Protein AF-A0A7S2I6T4-F1 (afdb_monomer)

Radius of gyration: 19.07 Å; Cα contacts (8 Å, |Δi|>4): 151; chains: 1; bounding box: 45×34×47 Å

Foldseek 3Di:
DAPLVVVLVVDLDDDDDCPDPDPNNVVQQVVCVVVVNPSDDDDPPCVVVPDPDPPDDDPDDDDDDDDDDDDPPDDDDQAADFDPPDPDTDGDPPVDDDGDHDDPPDDDFQDKDKDKDADSDDFDFDDPDPPTDPTDPGMYMDMDDGDD

InterPro domains:
  IPR001192 Phosphoinositide phospholipase C family [PTHR10336] (2-76)
  IPR001711 Phospholipase C, phosphatidylinositol-specific, Y domain [PF00387] (2-45)
  IPR001711 Phospholipase C, phosphatidylinositol-specific, Y domain [PS50008] (1-47)
  IPR017946 PLC-like phosphodiesterase, TIM beta/alpha-barrel domain superfamily [G3DSA:3.20.20.190] (1-57)
  IPR017946 PLC-like phosphodiesterase, TIM beta/alpha-barrel domain superfamily [SSF51695] (2-54)

Nearest PDB structures (foldseek):
  8tep-assembly1_H  TM=1.377E-01  e=4.891E+00  Human herpesvirus 5 strain AD169

pLDDT: mean 75.05, std 12.37, range [45.16, 94.19]

Organism: NCBI:txid156173

Mean predicted aligned error: 10.58 Å

Structure (mmCIF, N/CA/C/O backbone):
data_AF-A0A7S2I6T4-F1
#
_entry.id   AF-A0A7S2I6T4-F1
#
loop_
_atom_site.group_PDB
_atom_site.id
_atom_site.type_symbol
_atom_site.label_atom_id
_atom_site.label_alt_id
_atom_site.label_comp_id
_atom_site.label_asym_id
_atom_site.label_entity_id
_atom_site.label_seq_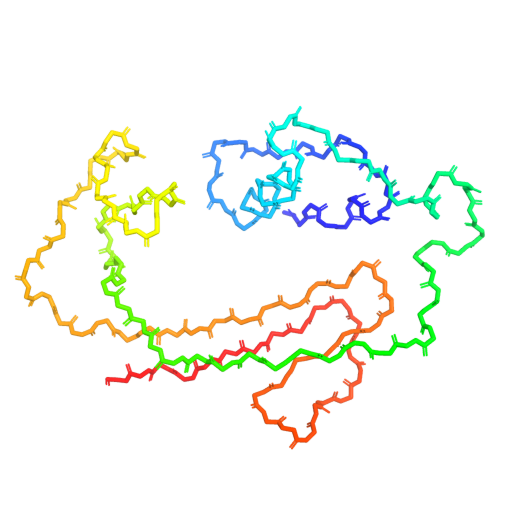id
_atom_site.pdbx_PDB_ins_code
_atom_site.Cartn_x
_atom_site.Cartn_y
_atom_site.Cartn_z
_atom_site.occupancy
_atom_site.B_iso_or_equiv
_atom_site.auth_seq_id
_atom_site.auth_comp_id
_atom_site.auth_asym_id
_atom_site.auth_atom_id
_atom_site.pdbx_PDB_model_num
ATOM 1 N N . MET A 1 1 ? 6.237 12.877 -2.026 1.00 72.88 1 MET A N 1
ATOM 2 C CA . MET A 1 1 ? 5.416 12.805 -0.791 1.00 72.88 1 MET A CA 1
ATOM 3 C C . MET A 1 1 ? 4.626 11.497 -0.795 1.00 72.88 1 MET A C 1
ATOM 5 O O . MET A 1 1 ? 4.191 11.100 -1.865 1.00 72.88 1 MET A O 1
ATOM 9 N N . SER A 1 2 ? 4.474 10.799 0.341 1.00 84.62 2 SER A N 1
ATOM 10 C CA . SER A 1 2 ? 3.702 9.537 0.407 1.00 84.62 2 SER A CA 1
ATOM 11 C C . SER A 1 2 ? 2.187 9.807 0.418 1.00 84.62 2 SER A C 1
ATOM 13 O O . SER A 1 2 ? 1.751 10.643 1.215 1.00 84.62 2 SER A O 1
ATOM 15 N N . PRO A 1 3 ? 1.368 9.101 -0.389 1.00 90.25 3 PRO A N 1
ATOM 16 C CA . PRO A 1 3 ? -0.082 9.312 -0.432 1.00 90.25 3 PRO A CA 1
ATOM 17 C C . PRO A 1 3 ? -0.808 8.718 0.783 1.00 90.25 3 PRO A C 1
ATOM 19 O O . PRO A 1 3 ? -1.960 9.049 1.050 1.00 90.25 3 PRO A O 1
ATOM 22 N N . LEU A 1 4 ? -0.139 7.869 1.568 1.00 88.00 4 LEU A N 1
ATOM 23 C CA . LEU A 1 4 ? -0.748 7.202 2.720 1.00 88.00 4 LEU A CA 1
ATOM 24 C C . LEU A 1 4 ? -1.104 8.178 3.849 1.00 88.00 4 LEU A C 1
ATOM 26 O O . LEU A 1 4 ? -2.103 7.978 4.536 1.00 88.00 4 LEU A O 1
ATOM 30 N N . LEU A 1 5 ? -0.319 9.245 4.029 1.00 85.56 5 LEU A N 1
ATOM 31 C CA . LEU A 1 5 ? -0.580 10.281 5.034 1.00 85.56 5 LEU A CA 1
ATOM 32 C C . LEU A 1 5 ? -1.897 11.036 4.775 1.00 85.56 5 LEU A C 1
ATOM 34 O O . LEU A 1 5 ? -2.743 11.049 5.672 1.00 85.56 5 LEU A O 1
ATOM 38 N N . PRO A 1 6 ? -2.125 11.628 3.587 1.00 90.00 6 PRO A N 1
ATOM 39 C CA . PRO A 1 6 ? -3.394 12.288 3.302 1.00 90.00 6 PRO A CA 1
ATOM 40 C C . PRO A 1 6 ? -4.571 11.300 3.255 1.00 90.00 6 PRO A C 1
ATOM 42 O O . PRO A 1 6 ? -5.639 11.627 3.771 1.00 90.00 6 PRO A O 1
ATOM 45 N N . PHE A 1 7 ? -4.384 10.062 2.771 1.00 88.88 7 PHE A N 1
ATOM 46 C CA . PHE A 1 7 ? -5.428 9.030 2.870 1.00 88.88 7 PHE A CA 1
ATOM 47 C C . PHE A 1 7 ? -5.808 8.720 4.321 1.00 88.88 7 PHE A C 1
ATOM 49 O O . PHE A 1 7 ? -6.993 8.631 4.641 1.00 88.88 7 PHE A O 1
ATOM 56 N N . ARG A 1 8 ? -4.827 8.623 5.229 1.00 85.44 8 ARG A N 1
ATOM 57 C CA . ARG A 1 8 ? -5.074 8.456 6.669 1.00 85.44 8 ARG A CA 1
ATOM 58 C C . ARG A 1 8 ? -5.868 9.625 7.248 1.00 85.44 8 ARG A C 1
ATOM 60 O O . ARG A 1 8 ? -6.712 9.392 8.106 1.00 85.44 8 ARG A O 1
ATOM 67 N N . ALA A 1 9 ? -5.613 10.848 6.791 1.00 85.88 9 ALA A N 1
ATOM 68 C CA . ALA A 1 9 ? -6.343 12.043 7.213 1.00 85.88 9 ALA A CA 1
ATOM 69 C C . ALA A 1 9 ? -7.751 12.156 6.592 1.00 85.88 9 ALA A C 1
ATOM 71 O O . ALA A 1 9 ? -8.508 13.053 6.945 1.00 85.88 9 ALA A O 1
ATOM 72 N N . GLY A 1 10 ? -8.121 11.261 5.673 1.00 87.50 10 GLY A N 1
ATOM 73 C CA . GLY A 1 10 ? -9.416 11.298 4.999 1.00 87.50 10 GLY A CA 1
ATOM 74 C C . GLY A 1 10 ? -9.489 12.205 3.784 1.00 87.50 10 GLY A C 1
ATOM 75 O O . GLY A 1 10 ? -10.593 12.406 3.270 1.00 87.50 10 GLY A O 1
ATOM 76 N N . ALA A 1 11 ? -8.352 12.673 3.270 1.00 91.12 11 ALA A N 1
ATOM 77 C CA . ALA A 1 11 ? -8.308 13.305 1.961 1.00 91.12 11 ALA A CA 1
ATOM 78 C C . ALA A 1 11 ? -8.777 12.309 0.889 1.00 91.12 11 ALA A C 1
ATOM 80 O O . ALA A 1 11 ? -8.328 11.163 0.843 1.00 91.12 11 ALA A O 1
ATOM 81 N N . GLN A 1 12 ? -9.708 12.750 0.046 1.00 92.19 12 GLN A N 1
ATOM 82 C CA . GLN A 1 12 ? -10.264 11.945 -1.048 1.00 92.19 12 GLN A CA 1
ATOM 83 C C . GLN A 1 12 ? -9.508 12.168 -2.355 1.00 92.19 12 GLN A C 1
ATOM 85 O O . GLN A 1 12 ? -9.329 11.235 -3.128 1.00 92.19 12 GLN A O 1
ATOM 90 N N . MET A 1 13 ? -9.038 13.395 -2.574 1.00 93.69 13 MET A N 1
ATOM 91 C CA . MET A 1 13 ? -8.317 13.795 -3.776 1.00 93.69 13 MET A CA 1
ATOM 92 C C . MET A 1 13 ? -6.850 14.019 -3.425 1.00 93.69 13 MET A C 1
ATOM 94 O O . MET A 1 13 ? -6.461 15.093 -2.974 1.00 93.69 13 MET A O 1
ATOM 98 N N . VAL A 1 14 ? -6.041 12.975 -3.590 1.00 93.94 14 VAL A N 1
ATOM 99 C CA . VAL A 1 14 ? -4.584 13.049 -3.428 1.00 93.94 14 VAL A CA 1
ATOM 100 C C . VAL A 1 14 ? -3.973 13.036 -4.817 1.00 93.94 14 VAL A C 1
ATOM 102 O O . VAL A 1 14 ? -3.777 11.976 -5.408 1.00 93.94 14 VAL A O 1
ATOM 105 N N . ALA A 1 15 ? -3.731 14.229 -5.355 1.00 94.19 15 ALA A N 1
ATOM 106 C CA . ALA A 1 15 ? -3.134 14.381 -6.672 1.00 94.19 15 ALA A CA 1
ATOM 107 C C . ALA A 1 15 ? -1.664 13.941 -6.640 1.00 94.19 15 ALA A C 1
ATOM 109 O O . ALA A 1 15 ? -0.879 14.394 -5.806 1.00 94.19 15 ALA A O 1
ATOM 110 N N . LEU A 1 16 ? -1.307 13.050 -7.560 1.00 92.75 16 LEU A N 1
ATOM 111 C CA . LEU A 1 16 ? 0.057 12.601 -7.809 1.00 92.75 16 LEU A CA 1
ATOM 112 C C . LEU A 1 16 ? 0.356 12.764 -9.300 1.00 92.75 16 LEU A C 1
ATOM 114 O O . LEU A 1 16 ? -0.553 12.687 -10.127 1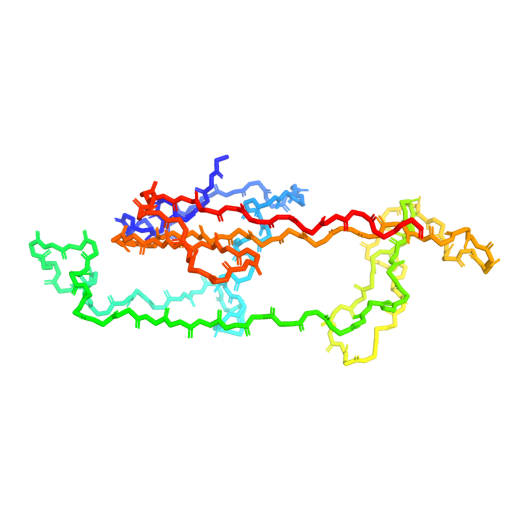.00 92.75 16 LEU A O 1
ATOM 118 N N . ASN A 1 17 ? 1.629 12.926 -9.643 1.00 91.38 17 ASN A N 1
ATOM 119 C CA . ASN A 1 17 ? 2.065 13.006 -11.033 1.00 91.38 17 ASN A CA 1
ATOM 120 C C . ASN A 1 17 ? 1.987 11.618 -11.674 1.00 91.38 17 ASN A C 1
ATOM 122 O O . ASN A 1 17 ? 2.868 10.791 -11.474 1.00 91.38 17 ASN A O 1
ATOM 126 N N . SER A 1 18 ? 0.931 11.344 -12.438 1.00 87.12 18 SER A N 1
ATOM 127 C CA . SER A 1 18 ? 0.697 10.046 -13.093 1.00 87.12 18 SER A CA 1
ATOM 128 C C . SER A 1 18 ? 1.789 9.642 -14.087 1.00 87.12 18 SER A C 1
ATOM 130 O O . SER A 1 18 ? 1.922 8.454 -14.388 1.00 87.12 18 SER A O 1
ATOM 132 N N . GLN A 1 19 ? 2.578 10.612 -14.556 1.00 87.44 19 GLN A N 1
ATOM 133 C CA . GLN A 1 19 ? 3.710 10.418 -15.456 1.00 87.44 19 GLN A CA 1
ATOM 134 C C . GLN A 1 19 ? 4.912 9.756 -14.764 1.00 87.44 19 GLN A C 1
ATOM 136 O O . GLN A 1 19 ? 5.736 9.145 -15.440 1.00 87.44 19 GLN A O 1
ATOM 141 N N . THR A 1 20 ? 5.036 9.855 -13.433 1.00 82.81 20 THR A N 1
ATOM 142 C CA . THR A 1 20 ? 6.146 9.233 -12.698 1.00 82.81 20 THR A CA 1
ATOM 143 C C . THR A 1 20 ? 5.782 7.819 -12.248 1.00 82.81 20 THR A C 1
ATOM 145 O O . THR A 1 20 ? 4.646 7.513 -11.894 1.00 82.81 20 THR A O 1
ATOM 148 N N . ASN A 1 21 ? 6.762 6.913 -12.258 1.00 80.25 21 ASN A N 1
ATOM 149 C CA . ASN A 1 21 ? 6.598 5.532 -11.787 1.00 80.25 21 ASN A CA 1
ATOM 150 C C . ASN A 1 21 ? 7.295 5.299 -10.438 1.00 80.25 21 ASN A C 1
ATOM 152 O O . ASN A 1 21 ? 7.966 4.287 -10.221 1.00 80.25 21 ASN A O 1
ATOM 156 N N . ASP A 1 22 ? 7.167 6.276 -9.550 1.00 85.06 22 ASP A N 1
ATOM 157 C CA . ASP A 1 22 ? 7.776 6.290 -8.225 1.00 85.06 22 ASP A CA 1
ATOM 158 C C . ASP A 1 22 ? 6.942 5.519 -7.182 1.00 85.06 22 ASP A C 1
ATOM 160 O O . ASP A 1 22 ? 5.838 5.037 -7.449 1.00 85.06 22 ASP A O 1
ATOM 164 N N . LEU A 1 23 ? 7.488 5.371 -5.970 1.00 86.19 23 LEU A N 1
ATOM 165 C CA . LEU A 1 23 ? 6.818 4.677 -4.865 1.00 86.19 23 LEU A CA 1
ATOM 166 C C . LEU A 1 23 ? 5.424 5.265 -4.537 1.00 86.19 23 LEU A C 1
ATOM 168 O O . LEU A 1 23 ? 4.485 4.482 -4.391 1.00 86.19 23 LEU A O 1
ATOM 172 N N . PRO A 1 24 ? 5.228 6.599 -4.446 1.00 89.75 24 PRO A N 1
ATOM 173 C CA . PRO A 1 24 ? 3.899 7.192 -4.295 1.00 89.75 24 PRO A CA 1
ATOM 174 C C . PRO A 1 24 ? 2.886 6.723 -5.341 1.00 89.75 24 PRO A C 1
ATOM 176 O O . PRO A 1 24 ? 1.783 6.313 -4.974 1.00 89.75 24 PRO A O 1
ATOM 179 N N . MET A 1 25 ? 3.255 6.735 -6.625 1.00 88.62 25 MET A N 1
ATOM 180 C CA . MET A 1 25 ? 2.369 6.288 -7.697 1.00 88.62 25 MET A CA 1
ATOM 181 C C . MET A 1 25 ? 2.063 4.790 -7.604 1.00 88.62 25 MET A C 1
ATOM 183 O O . MET A 1 25 ? 0.918 4.376 -7.786 1.00 88.62 25 MET A O 1
ATOM 187 N N . GLN A 1 26 ? 3.061 3.966 -7.276 1.00 88.31 26 GLN A N 1
ATOM 188 C CA . GLN A 1 26 ? 2.880 2.523 -7.084 1.00 88.31 26 GLN A CA 1
ATOM 189 C C . GLN A 1 26 ? 1.915 2.221 -5.928 1.00 88.31 26 GLN A C 1
ATOM 191 O O . GLN A 1 26 ? 1.002 1.411 -6.088 1.00 88.31 26 GLN A O 1
ATOM 196 N N . LEU A 1 27 ? 2.052 2.922 -4.796 1.00 88.81 27 LEU A N 1
ATOM 197 C CA . LEU A 1 27 ? 1.137 2.804 -3.657 1.00 88.81 27 LEU A CA 1
ATOM 198 C C . LEU A 1 27 ? -0.288 3.234 -4.019 1.00 88.81 27 LEU A C 1
ATOM 200 O O . LEU A 1 27 ? -1.241 2.569 -3.618 1.00 88.81 27 LEU A O 1
ATOM 204 N N . ALA A 1 28 ? -0.449 4.320 -4.779 1.00 89.44 28 ALA A N 1
ATOM 205 C CA . ALA A 1 28 ? -1.762 4.774 -5.226 1.00 89.44 28 ALA A CA 1
ATOM 206 C C . ALA A 1 28 ? -2.429 3.753 -6.161 1.00 89.44 28 ALA A C 1
ATOM 208 O O . ALA A 1 28 ? -3.582 3.387 -5.937 1.00 89.44 28 ALA A O 1
ATOM 209 N N . ARG A 1 29 ? -1.700 3.222 -7.151 1.00 88.12 29 ARG A N 1
ATOM 210 C CA . ARG A 1 29 ? -2.211 2.172 -8.052 1.00 88.12 29 ARG A CA 1
ATOM 211 C C . ARG A 1 29 ? -2.646 0.927 -7.275 1.00 88.12 29 ARG A C 1
ATOM 213 O O . ARG A 1 29 ? -3.792 0.508 -7.412 1.00 88.12 29 ARG A O 1
ATOM 220 N N . ALA A 1 30 ? -1.790 0.412 -6.389 1.00 87.81 30 ALA A N 1
ATOM 221 C CA . ALA A 1 30 ? -2.109 -0.741 -5.544 1.00 87.81 30 ALA A CA 1
ATOM 222 C C . ALA A 1 30 ? -3.309 -0.478 -4.612 1.00 87.81 30 ALA A C 1
ATOM 224 O O . ALA A 1 30 ? -4.119 -1.365 -4.344 1.00 87.81 30 ALA A O 1
ATOM 225 N N . PHE A 1 31 ? -3.459 0.756 -4.116 1.00 88.19 31 PHE A N 1
ATOM 226 C CA . PHE A 1 31 ? -4.587 1.134 -3.270 1.00 88.19 31 PHE A CA 1
ATOM 227 C C . PHE A 1 31 ? -5.925 1.018 -4.014 1.00 88.19 31 PHE A C 1
ATOM 229 O O . PHE A 1 31 ? -6.852 0.414 -3.469 1.00 88.19 31 PHE A O 1
ATOM 236 N N . PHE A 1 32 ? -6.005 1.548 -5.241 1.00 89.62 32 PHE A N 1
ATOM 237 C CA . PHE A 1 32 ? -7.216 1.553 -6.073 1.00 89.62 32 PHE A CA 1
ATOM 238 C C . PHE A 1 32 ? -7.473 0.235 -6.825 1.00 89.62 32 PHE A C 1
ATOM 240 O O . PHE A 1 32 ? -8.600 -0.011 -7.256 1.00 89.62 32 PHE A O 1
ATOM 247 N N . GLU A 1 33 ? -6.484 -0.657 -6.936 1.00 87.38 33 GLU A N 1
ATOM 248 C CA . GLU A 1 33 ? -6.684 -2.011 -7.479 1.00 87.38 33 GLU A CA 1
ATOM 249 C C . GLU A 1 33 ? -7.679 -2.843 -6.660 1.00 87.38 33 GLU A C 1
ATOM 251 O O . GLU A 1 33 ? -8.416 -3.648 -7.226 1.00 87.38 33 GLU A O 1
ATOM 256 N N . ARG A 1 34 ? -7.799 -2.583 -5.351 1.00 78.44 34 ARG A N 1
ATOM 257 C CA . ARG A 1 34 ? -8.714 -3.306 -4.447 1.00 78.44 34 ARG A CA 1
ATOM 258 C C . ARG A 1 34 ? -10.198 -3.207 -4.805 1.00 78.44 34 ARG A C 1
ATOM 260 O O . ARG A 1 34 ? -10.970 -4.055 -4.372 1.00 78.44 34 ARG A O 1
ATOM 267 N N . CYS A 1 35 ? -10.595 -2.199 -5.575 1.00 82.50 35 CYS A N 1
ATOM 268 C CA . CYS A 1 35 ? -11.975 -2.014 -6.028 1.00 82.50 35 CYS A CA 1
ATOM 269 C C . CYS A 1 35 ? -12.084 -2.145 -7.554 1.00 82.50 35 CYS A C 1
ATOM 271 O O . CYS A 1 35 ? -12.824 -1.406 -8.196 1.00 82.50 35 CYS A O 1
ATOM 273 N N . GLY A 1 36 ? -11.302 -3.048 -8.157 1.00 80.12 36 GLY A N 1
ATOM 274 C CA . GLY A 1 36 ? -11.365 -3.307 -9.598 1.00 80.12 36 GLY A CA 1
ATOM 275 C C . GLY A 1 36 ? -10.914 -2.117 -10.444 1.00 80.12 36 GLY A C 1
ATOM 276 O O . GLY A 1 36 ? -11.374 -1.958 -11.569 1.00 80.12 36 GLY A O 1
ATOM 277 N N . ARG A 1 37 ? -10.035 -1.261 -9.900 1.00 83.12 37 ARG A N 1
ATOM 278 C CA . ARG A 1 37 ? -9.516 -0.056 -10.571 1.00 83.12 37 ARG A CA 1
ATOM 279 C C . ARG A 1 37 ? -10.587 0.982 -10.929 1.00 83.12 37 ARG A C 1
ATOM 281 O O . ARG A 1 37 ? -10.346 1.827 -11.783 1.00 83.12 37 ARG A O 1
ATOM 288 N N . CYS A 1 38 ? -11.734 0.985 -10.247 1.00 86.50 38 CYS A N 1
ATOM 289 C CA . CYS A 1 38 ? -12.824 1.926 -10.528 1.00 86.50 38 CYS A CA 1
ATOM 290 C C . CYS A 1 38 ? -12.531 3.388 -10.131 1.00 86.50 38 CYS A C 1
ATOM 292 O O . CYS A 1 38 ? -13.359 4.262 -10.362 1.00 86.50 38 CYS A O 1
ATOM 294 N N . GLY A 1 39 ? -11.381 3.663 -9.504 1.00 87.56 39 GLY A N 1
ATOM 295 C CA . GLY A 1 39 ? -10.989 5.004 -9.051 1.00 87.56 39 GLY A CA 1
ATOM 296 C C . GLY A 1 39 ? -11.551 5.410 -7.685 1.00 87.56 39 GLY A C 1
ATOM 297 O O . GLY A 1 39 ? -11.174 6.455 -7.162 1.00 87.56 39 GLY A O 1
ATOM 298 N N . TYR A 1 40 ? -12.384 4.572 -7.060 1.00 91.31 40 TYR A N 1
ATOM 299 C CA . TYR A 1 40 ? -12.985 4.845 -5.756 1.00 91.31 40 TYR A CA 1
ATOM 300 C C . TYR A 1 40 ? -12.766 3.679 -4.795 1.00 91.31 40 TYR A C 1
ATOM 302 O O . TYR A 1 40 ? -13.001 2.522 -5.127 1.00 91.31 40 TYR A O 1
ATOM 310 N N . VAL A 1 41 ? -12.337 3.990 -3.572 1.00 91.31 41 VAL A N 1
ATOM 311 C CA . VAL A 1 41 ? -12.258 3.027 -2.467 1.00 91.31 41 VAL A CA 1
ATOM 312 C C . VAL A 1 41 ? -13.083 3.591 -1.314 1.00 91.31 41 VAL A C 1
ATOM 314 O O . VAL A 1 41 ? -12.836 4.732 -0.905 1.00 91.31 41 VAL A O 1
ATOM 317 N N . PRO A 1 42 ? -14.064 2.842 -0.779 1.00 90.50 42 PRO A N 1
ATOM 318 C CA . PRO A 1 42 ? -14.865 3.318 0.337 1.00 90.50 42 PRO A CA 1
ATOM 319 C C . PRO A 1 42 ? -13.969 3.570 1.550 1.00 90.50 42 PRO A C 1
ATOM 321 O O . PRO A 1 42 ? -13.127 2.745 1.920 1.00 90.50 42 PRO A O 1
ATOM 324 N N . LYS A 1 43 ? -14.161 4.724 2.192 1.00 89.38 43 LYS A N 1
ATOM 325 C CA . LYS A 1 43 ? -13.498 5.009 3.464 1.00 89.38 43 LYS A CA 1
ATOM 326 C C . LYS A 1 43 ? -13.981 4.001 4.519 1.00 89.38 43 LYS A C 1
ATOM 328 O O . LYS A 1 43 ? -15.166 3.667 4.541 1.00 89.38 43 LYS A O 1
ATOM 333 N N . PRO A 1 44 ? -13.102 3.546 5.426 1.00 86.38 44 PRO A N 1
ATOM 334 C CA . PRO A 1 44 ? -13.507 2.785 6.602 1.00 86.38 44 PRO A CA 1
ATOM 335 C C . PRO A 1 44 ? -14.646 3.473 7.365 1.00 86.38 44 PRO A C 1
ATOM 337 O O . PRO A 1 44 ? -14.637 4.695 7.502 1.00 86.38 44 PRO A O 1
ATOM 340 N N . ALA A 1 45 ? -15.577 2.697 7.929 1.00 83.81 45 ALA A N 1
ATOM 341 C CA . ALA A 1 45 ? -16.733 3.230 8.662 1.00 83.81 45 ALA A CA 1
ATOM 342 C C . ALA A 1 45 ? -16.333 4.234 9.760 1.00 83.81 45 ALA A C 1
ATOM 344 O O . ALA A 1 45 ? -16.940 5.292 9.890 1.00 83.81 45 ALA A O 1
ATOM 345 N N . GLY A 1 46 ? -15.229 3.965 10.467 1.00 80.75 46 GLY A N 1
ATOM 346 C CA . GLY A 1 46 ? -14.678 4.870 11.479 1.00 80.75 46 GLY A CA 1
ATOM 347 C C . GLY A 1 46 ? -14.134 6.203 10.945 1.00 80.75 46 GLY A C 1
ATOM 348 O O . GLY A 1 46 ? -13.759 7.044 11.739 1.00 80.75 46 GLY A O 1
ATOM 349 N N . MET A 1 47 ? -14.056 6.430 9.636 1.00 84.50 47 MET A N 1
ATOM 350 C CA . MET A 1 47 ? -13.788 7.762 9.069 1.00 84.50 47 MET A CA 1
ATOM 351 C C . MET A 1 47 ? -15.073 8.488 8.674 1.00 84.50 47 MET A C 1
ATOM 353 O O . MET A 1 47 ? -15.060 9.704 8.526 1.00 84.50 47 MET A O 1
ATOM 357 N N . LEU A 1 48 ? -16.164 7.747 8.465 1.00 85.12 48 LEU A N 1
ATOM 358 C CA . LEU A 1 48 ? -17.452 8.285 8.031 1.00 85.12 48 LEU A CA 1
ATOM 359 C C . LEU A 1 48 ? -18.272 8.805 9.215 1.00 85.12 48 LEU A C 1
ATOM 361 O O . LEU A 1 48 ? -18.975 9.798 9.085 1.00 85.12 48 LEU A O 1
ATOM 365 N N . T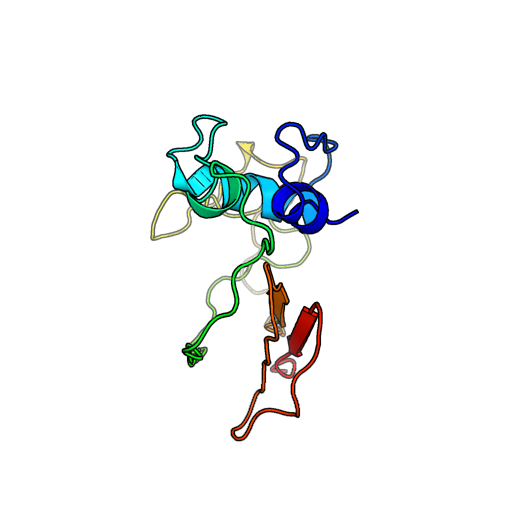HR A 1 49 ? -18.153 8.169 10.382 1.00 80.31 49 THR A N 1
ATOM 366 C CA . THR A 1 49 ? -18.957 8.487 11.575 1.00 80.31 49 THR A CA 1
ATOM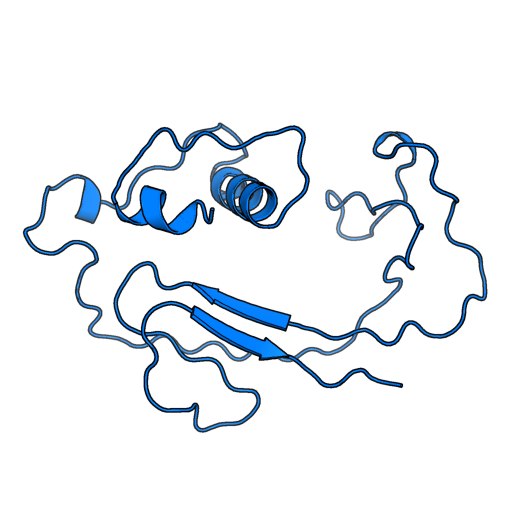 367 C C . THR A 1 49 ? -18.364 9.598 12.455 1.00 80.31 49 THR A C 1
ATOM 369 O O . THR A 1 49 ? -18.780 9.734 13.601 1.00 80.31 49 THR A O 1
ATOM 372 N N . ASN A 1 50 ? -17.359 10.339 11.963 1.00 66.81 50 ASN A N 1
ATOM 373 C CA . ASN A 1 50 ? -16.611 11.382 12.687 1.00 66.81 50 ASN A CA 1
ATOM 374 C C . ASN A 1 50 ? -16.265 11.029 14.158 1.00 66.81 50 ASN A C 1
ATOM 376 O O . ASN A 1 50 ? -16.582 11.793 15.072 1.00 66.81 50 ASN A O 1
ATOM 380 N N . PRO A 1 51 ? -15.674 9.851 14.443 1.00 65.56 51 PRO A N 1
ATOM 381 C CA . PRO A 1 51 ? -15.377 9.480 15.815 1.00 65.56 51 PRO A CA 1
ATOM 382 C C . PRO A 1 51 ? -14.243 10.355 16.369 1.00 65.56 51 PRO A C 1
ATOM 384 O O . PRO A 1 51 ? -13.313 10.695 15.637 1.00 65.56 51 PRO A O 1
ATOM 387 N N . PRO A 1 52 ? -14.227 10.624 17.686 1.00 66.56 52 PRO A N 1
ATOM 388 C CA . PRO A 1 52 ? -13.248 11.513 18.323 1.00 66.56 52 PRO A CA 1
ATOM 389 C C . PRO A 1 52 ? -11.788 11.032 18.214 1.00 66.56 52 PRO A C 1
ATOM 391 O O . PRO A 1 52 ? -10.867 11.756 18.574 1.00 66.56 52 PRO A O 1
ATOM 394 N N . ARG A 1 53 ? -11.557 9.798 17.740 1.00 74.38 53 ARG A N 1
ATOM 395 C CA . ARG A 1 53 ? -10.233 9.177 17.610 1.00 74.38 53 ARG A CA 1
ATOM 396 C C . ARG A 1 53 ? -10.131 8.306 16.355 1.00 74.38 53 ARG A C 1
ATOM 398 O O . ARG A 1 53 ? -10.263 7.083 16.409 1.00 74.38 53 ARG A O 1
ATOM 405 N N . TRP A 1 54 ? -9.891 8.935 15.211 1.00 76.31 54 TRP A N 1
ATOM 406 C CA . TRP A 1 54 ? -9.376 8.240 14.034 1.00 76.31 54 TRP A CA 1
ATOM 407 C C . TRP A 1 54 ? -7.854 8.415 13.965 1.00 76.31 54 TRP A C 1
ATOM 409 O O . TRP A 1 54 ? -7.373 9.538 14.119 1.00 76.31 54 TRP A O 1
ATOM 419 N N . PRO A 1 55 ? -7.072 7.356 13.702 1.00 79.06 55 PRO A N 1
ATOM 420 C CA . PRO A 1 55 ? -7.436 5.939 13.576 1.00 79.06 55 PRO A CA 1
ATOM 421 C C . PRO A 1 55 ? -7.834 5.301 14.928 1.00 79.06 55 PRO A C 1
ATOM 423 O O . PRO A 1 55 ? -7.319 5.710 15.969 1.00 79.06 55 PRO A O 1
ATOM 426 N N . PRO A 1 56 ? -8.713 4.279 14.944 1.00 75.50 56 PRO A N 1
ATOM 427 C CA . PRO A 1 56 ? -9.170 3.654 16.183 1.00 75.50 56 PRO A CA 1
ATOM 428 C C . PRO A 1 56 ? -8.036 2.916 16.905 1.00 75.50 56 PRO A C 1
ATOM 430 O O . PRO A 1 56 ? -7.157 2.318 16.274 1.00 75.50 56 PRO A O 1
ATOM 433 N N . ALA A 1 57 ? -8.095 2.898 18.239 1.00 75.88 57 ALA A N 1
ATOM 434 C CA . ALA A 1 57 ? -7.222 2.055 19.049 1.00 75.88 57 ALA A CA 1
ATOM 435 C C . ALA A 1 57 ? -7.472 0.576 18.711 1.00 75.88 57 ALA A C 1
ATOM 437 O O . ALA A 1 57 ? -8.613 0.113 18.706 1.00 75.88 57 ALA A O 1
ATOM 438 N N . ARG A 1 58 ? -6.404 -0.170 18.418 1.00 74.62 58 ARG A N 1
ATOM 439 C CA . ARG A 1 58 ? -6.482 -1.608 18.142 1.00 74.62 58 ARG A CA 1
ATOM 440 C C . ARG A 1 58 ? -6.172 -2.377 19.421 1.00 74.62 58 ARG A C 1
ATOM 442 O O . ARG A 1 58 ? -5.079 -2.239 19.957 1.00 74.62 58 ARG A O 1
ATOM 449 N N . ALA A 1 59 ? -7.126 -3.186 19.879 1.00 76.88 59 ALA A N 1
ATOM 450 C CA . ALA A 1 59 ? -6.943 -4.070 21.033 1.00 76.88 59 ALA A CA 1
ATOM 451 C C . ALA A 1 59 ? -6.116 -5.323 20.693 1.00 76.88 59 ALA A C 1
ATOM 453 O O . ALA A 1 59 ? -5.521 -5.929 21.577 1.00 76.88 59 ALA A O 1
ATOM 454 N N . THR A 1 60 ? -6.060 -5.703 19.412 1.00 81.06 60 THR A N 1
ATOM 455 C CA . THR A 1 60 ? -5.352 -6.896 18.941 1.00 81.06 60 THR A CA 1
ATOM 456 C C . THR A 1 60 ? -4.191 -6.531 18.023 1.00 81.06 60 THR A C 1
ATOM 458 O O . THR A 1 60 ? -4.311 -5.692 17.123 1.00 81.06 60 THR A O 1
ATOM 461 N N . VAL A 1 61 ? -3.053 -7.189 18.243 1.00 79.38 61 VAL A N 1
ATOM 462 C CA . VAL A 1 61 ? -1.901 -7.152 17.338 1.00 79.38 61 VAL A CA 1
ATOM 463 C C . VAL A 1 61 ? -2.061 -8.290 16.338 1.00 79.38 61 VAL A C 1
ATOM 465 O O . VAL A 1 61 ? -2.288 -9.432 16.726 1.00 79.38 61 VAL A O 1
ATOM 468 N N . ARG A 1 62 ? -1.956 -7.982 15.043 1.00 82.56 62 ARG A N 1
ATOM 469 C CA . ARG A 1 62 ? -1.909 -9.001 13.988 1.00 82.56 62 ARG A CA 1
ATOM 470 C C . ARG A 1 62 ? -0.454 -9.276 13.639 1.00 82.56 62 ARG A C 1
ATOM 472 O O . ARG A 1 62 ? 0.287 -8.334 13.373 1.00 82.56 62 ARG A O 1
ATOM 479 N N . CYS A 1 63 ? -0.074 -10.548 13.636 1.00 82.56 63 CYS A N 1
ATOM 480 C CA . CYS A 1 63 ? 1.251 -11.002 13.232 1.00 82.56 63 CYS A CA 1
ATOM 481 C C . CYS A 1 63 ? 1.153 -11.698 11.872 1.00 82.56 63 CYS A C 1
ATOM 483 O O . CYS A 1 63 ? 0.243 -12.497 11.653 1.00 82.56 63 CYS A O 1
ATOM 485 N N . ALA A 1 64 ? 2.080 -11.388 10.971 1.00 84.88 64 ALA A N 1
ATOM 486 C CA . ALA A 1 64 ? 2.246 -12.082 9.704 1.00 84.88 64 ALA A CA 1
ATOM 487 C C . ALA A 1 64 ? 3.724 -12.449 9.549 1.00 84.88 64 ALA A C 1
ATOM 489 O O . ALA A 1 64 ? 4.591 -11.586 9.690 1.00 84.88 64 ALA A O 1
ATOM 490 N N . LYS A 1 65 ? 4.002 -13.724 9.265 1.00 85.56 65 LYS A N 1
ATOM 491 C CA . LYS A 1 65 ? 5.341 -14.216 8.936 1.00 85.56 65 LYS A CA 1
ATOM 492 C C . LYS A 1 65 ? 5.429 -14.373 7.424 1.00 85.56 65 LYS A C 1
ATOM 494 O O . LYS A 1 65 ? 4.614 -15.076 6.836 1.00 85.56 65 LYS A O 1
ATOM 499 N N . ILE A 1 66 ? 6.413 -13.724 6.814 1.00 84.56 66 ILE A N 1
ATOM 500 C CA . ILE A 1 66 ? 6.688 -13.840 5.382 1.00 84.56 66 ILE A CA 1
ATOM 501 C C . ILE A 1 66 ? 7.985 -14.627 5.240 1.00 84.56 66 ILE A C 1
ATOM 503 O O . ILE A 1 66 ? 9.011 -14.222 5.780 1.00 84.56 66 ILE A O 1
ATOM 507 N N . GLN A 1 67 ? 7.928 -15.753 4.533 1.00 85.38 67 GLN A N 1
ATOM 508 C CA . GLN A 1 67 ? 9.098 -16.557 4.198 1.00 85.38 67 GLN A CA 1
ATOM 509 C C . GLN A 1 67 ? 9.310 -16.496 2.689 1.00 85.38 67 GLN A C 1
ATOM 511 O O . GLN A 1 67 ? 8.458 -16.938 1.920 1.00 85.38 67 GLN A O 1
ATOM 516 N N . LEU A 1 68 ? 10.440 -15.927 2.271 1.00 82.88 68 LEU A N 1
ATOM 517 C CA . LEU A 1 68 ? 10.843 -15.930 0.873 1.00 82.88 68 LEU A CA 1
ATOM 518 C C . LEU A 1 68 ? 11.428 -17.303 0.533 1.00 82.88 68 LEU A C 1
ATOM 520 O O . LEU A 1 68 ? 12.404 -17.717 1.153 1.00 82.88 68 LEU A O 1
ATOM 524 N N . LEU A 1 69 ? 10.820 -18.003 -0.424 1.00 84.88 69 LEU A N 1
ATOM 525 C CA . LEU A 1 69 ? 11.273 -19.331 -0.846 1.00 84.88 69 LEU A CA 1
ATOM 526 C C . LEU A 1 69 ? 12.247 -19.240 -2.021 1.00 84.88 69 LEU A C 1
ATOM 528 O O . LEU A 1 69 ? 13.355 -19.759 -1.949 1.00 84.88 69 LEU A O 1
ATOM 532 N N . SER A 1 70 ? 11.849 -18.550 -3.087 1.00 82.06 70 SER A N 1
ATOM 533 C CA . SER A 1 70 ? 12.665 -18.375 -4.284 1.00 82.06 70 SER A CA 1
ATOM 534 C C . SER A 1 70 ? 12.220 -17.149 -5.080 1.00 82.06 70 SER A C 1
ATOM 536 O O . SER A 1 70 ? 11.101 -16.655 -4.930 1.00 82.06 70 SER A O 1
ATOM 538 N N . LEU A 1 71 ? 13.119 -16.645 -5.924 1.00 77.38 71 LEU A N 1
ATOM 539 C CA . LEU A 1 71 ? 12.856 -15.593 -6.902 1.00 77.38 71 LEU A CA 1
ATOM 540 C C . LEU A 1 71 ? 13.356 -16.100 -8.256 1.00 77.38 71 LEU A C 1
ATOM 542 O O . LEU A 1 71 ? 14.504 -16.527 -8.363 1.00 77.38 71 LEU A O 1
ATOM 546 N N . HIS A 1 72 ? 12.506 -16.071 -9.278 1.00 74.94 72 HIS A N 1
ATOM 547 C CA . HIS A 1 72 ? 12.826 -16.593 -10.606 1.00 74.94 72 HIS A CA 1
ATOM 548 C C . HIS A 1 72 ? 12.638 -15.507 -11.658 1.00 74.94 72 HIS A C 1
ATOM 550 O O . HIS A 1 72 ? 11.700 -14.720 -11.553 1.00 74.94 72 HIS A O 1
ATOM 556 N N . GLN A 1 73 ? 13.520 -15.495 -12.666 1.00 72.44 73 GLN A N 1
ATOM 557 C CA . GLN A 1 73 ? 13.402 -14.639 -13.856 1.00 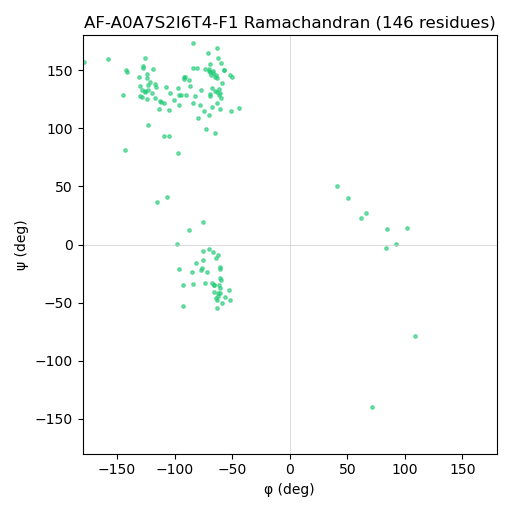72.44 73 GLN A CA 1
ATOM 558 C C . GLN A 1 73 ? 13.166 -13.158 -13.510 1.00 72.44 73 GLN A C 1
ATOM 560 O O . GLN A 1 73 ? 12.353 -12.476 -14.135 1.00 72.44 73 GLN A O 1
ATOM 565 N N . LEU A 1 74 ? 13.847 -12.668 -12.468 1.00 74.94 74 LEU A N 1
ATOM 566 C CA . LEU A 1 74 ? 13.777 -11.255 -12.123 1.00 74.94 74 LEU A CA 1
ATOM 567 C C . LEU A 1 74 ? 14.386 -10.436 -13.263 1.00 74.94 74 LEU A C 1
ATOM 569 O O . LEU A 1 74 ? 15.495 -10.762 -13.687 1.00 74.94 74 LEU A O 1
ATOM 573 N N . PRO A 1 75 ? 13.711 -9.371 -13.722 1.00 71.50 75 PRO A N 1
ATOM 574 C CA . PRO A 1 75 ? 14.242 -8.544 -14.790 1.00 71.50 75 PRO A CA 1
ATOM 575 C C . PRO A 1 75 ? 15.549 -7.879 -14.342 1.00 71.50 75 PRO A C 1
ATOM 577 O O . PRO A 1 75 ? 15.620 -7.276 -13.263 1.00 71.50 75 PRO A O 1
ATOM 580 N N . CYS A 1 76 ? 16.583 -7.963 -15.173 1.00 71.19 76 CYS A N 1
ATOM 581 C CA . CYS A 1 76 ? 17.834 -7.251 -14.958 1.00 71.19 76 CYS A CA 1
ATOM 582 C C . CYS A 1 76 ? 17.663 -5.741 -15.181 1.00 71.19 76 CYS A C 1
ATOM 584 O O . CYS A 1 76 ? 16.695 -5.241 -15.763 1.00 71.19 76 CYS A O 1
ATOM 586 N N . ARG A 1 77 ? 18.644 -4.970 -14.703 1.00 61.31 77 ARG A N 1
ATOM 587 C CA . ARG A 1 77 ? 18.683 -3.518 -14.904 1.00 61.31 77 ARG A CA 1
ATOM 588 C C . ARG A 1 77 ? 18.728 -3.255 -16.420 1.00 61.31 77 ARG A C 1
ATOM 590 O O . ARG A 1 77 ? 19.724 -3.611 -17.036 1.00 61.31 77 ARG A O 1
ATOM 597 N N . LYS A 1 78 ? 17.690 -2.598 -16.965 1.00 61.84 78 LYS A N 1
ATOM 598 C CA . LYS A 1 78 ? 17.436 -2.286 -18.397 1.00 61.84 78 LYS A CA 1
ATOM 599 C C . LYS A 1 78 ? 16.601 -3.303 -19.192 1.00 61.84 78 LYS A C 1
ATOM 601 O O . LYS A 1 78 ? 16.338 -3.029 -20.359 1.00 61.84 78 LYS A O 1
ATOM 606 N N . GLU A 1 79 ? 16.143 -4.395 -18.590 1.00 66.81 79 GLU A N 1
ATOM 607 C CA . GLU A 1 79 ? 15.181 -5.295 -19.241 1.00 66.81 79 GLU A CA 1
ATOM 608 C C . GLU A 1 79 ? 13.749 -4.754 -19.124 1.00 66.81 79 GLU A C 1
ATOM 610 O O . GLU A 1 79 ? 13.409 -4.040 -18.173 1.00 66.81 79 GLU A O 1
ATOM 615 N N . CYS A 1 80 ? 12.887 -5.092 -20.088 1.00 61.84 80 CYS A N 1
ATOM 616 C CA . CYS A 1 80 ? 11.492 -4.656 -20.054 1.00 61.84 80 CYS A CA 1
ATOM 617 C C . CYS A 1 80 ? 10.729 -5.231 -18.851 1.00 61.84 80 CYS A C 1
ATOM 619 O O . CYS A 1 80 ? 10.903 -6.385 -18.455 1.00 61.84 80 CYS A O 1
ATOM 621 N N . ARG A 1 81 ? 9.791 -4.441 -18.319 1.00 62.72 81 ARG A N 1
ATOM 622 C CA . ARG A 1 81 ? 8.931 -4.866 -17.211 1.00 62.72 81 ARG A CA 1
ATOM 623 C C . ARG A 1 81 ? 7.959 -5.983 -17.653 1.00 62.72 81 ARG A C 1
ATOM 625 O O . ARG A 1 81 ? 7.312 -5.823 -18.690 1.00 62.72 81 ARG A O 1
ATOM 632 N N . PRO A 1 82 ? 7.785 -7.059 -16.862 1.00 60.19 82 PRO A N 1
ATOM 633 C CA . PRO A 1 82 ? 6.780 -8.088 -17.137 1.00 60.19 82 PRO A CA 1
ATOM 634 C C . PRO A 1 82 ? 5.346 -7.552 -17.001 1.00 60.19 82 PRO A C 1
ATOM 636 O O . PRO A 1 82 ? 5.073 -6.688 -16.161 1.00 60.19 82 PRO A O 1
ATOM 639 N N . LEU A 1 83 ? 4.406 -8.097 -17.780 1.00 60.31 83 LEU A N 1
ATOM 640 C CA . LEU A 1 83 ? 2.980 -7.825 -17.594 1.00 60.31 83 LEU A CA 1
ATOM 641 C C . LEU A 1 83 ? 2.440 -8.672 -16.434 1.00 60.31 83 LEU A C 1
ATOM 643 O O . LEU A 1 83 ? 2.285 -9.881 -16.559 1.00 60.31 83 LEU A O 1
ATOM 647 N N . LEU A 1 84 ? 2.124 -8.027 -15.310 1.00 58.19 84 LEU A N 1
A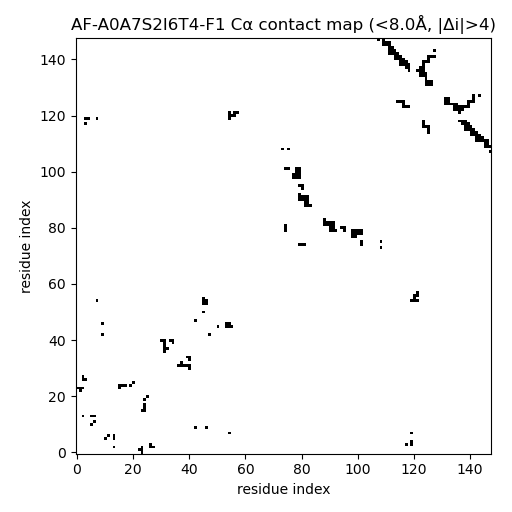TOM 648 C CA . LEU A 1 84 ? 1.653 -8.673 -14.071 1.00 58.19 84 LEU A CA 1
ATOM 649 C C . LEU A 1 84 ? 0.180 -9.147 -14.124 1.00 58.19 84 LEU A C 1
ATOM 651 O O . LEU A 1 84 ? -0.461 -9.273 -13.084 1.00 58.19 84 LEU A O 1
ATOM 655 N N . ILE A 1 85 ? -0.400 -9.319 -15.316 1.00 57.34 85 ILE A N 1
ATOM 656 C CA . ILE A 1 85 ? -1.823 -9.678 -15.481 1.00 57.34 85 ILE A CA 1
ATOM 657 C C . ILE A 1 85 ? -2.028 -11.198 -15.396 1.00 57.34 85 ILE A C 1
ATOM 659 O O . ILE A 1 85 ? -3.113 -11.642 -15.026 1.00 57.34 85 ILE A O 1
ATOM 663 N N . GLU A 1 86 ? -0.991 -11.994 -15.669 1.00 55.62 86 GLU A N 1
ATOM 664 C CA . GLU A 1 86 ? -1.081 -13.455 -15.686 1.00 55.62 86 GLU A CA 1
ATOM 665 C C . GLU A 1 86 ? -0.160 -14.120 -14.648 1.00 55.62 86 GLU A C 1
ATOM 667 O O . GLU A 1 86 ? 0.890 -13.568 -14.314 1.00 55.62 86 GLU A O 1
ATOM 672 N N . PRO A 1 87 ? -0.522 -15.317 -14.135 1.00 48.19 87 PRO A N 1
ATOM 673 C CA . PRO A 1 87 ? 0.289 -16.054 -13.157 1.00 48.19 87 PRO A CA 1
ATOM 674 C C . PRO A 1 87 ? 1.692 -16.398 -13.676 1.00 48.19 87 PRO A C 1
ATOM 676 O O . PRO A 1 87 ? 2.646 -16.487 -12.905 1.00 48.19 87 PRO A O 1
ATOM 679 N N . HIS A 1 88 ? 1.806 -16.593 -14.990 1.00 51.50 88 HIS A N 1
ATOM 680 C CA . HIS A 1 88 ? 3.051 -16.728 -15.729 1.00 51.50 88 HIS A CA 1
ATOM 681 C C . HIS A 1 88 ? 3.283 -15.426 -16.496 1.00 51.50 88 HIS A C 1
ATOM 683 O O . HIS A 1 88 ? 2.502 -15.033 -17.357 1.00 51.50 88 HIS A O 1
ATOM 689 N N . HIS A 1 89 ? 4.354 -14.727 -16.144 1.00 57.00 89 HIS A N 1
ATOM 690 C CA . HIS A 1 89 ? 4.645 -13.418 -16.700 1.00 57.00 89 HIS A CA 1
ATOM 691 C C . HIS A 1 89 ? 5.154 -13.560 -18.132 1.00 57.00 89 HIS A C 1
ATOM 693 O O . HIS A 1 89 ? 6.237 -14.097 -18.355 1.00 57.00 89 HIS A O 1
ATOM 699 N N . HIS A 1 90 ? 4.398 -13.045 -19.098 1.00 52.84 90 HIS A N 1
ATOM 700 C CA . HIS A 1 90 ? 4.891 -12.870 -20.456 1.00 52.84 90 HIS A CA 1
ATOM 701 C C . HIS A 1 90 ? 5.505 -11.470 -20.620 1.00 52.84 90 HIS A C 1
ATOM 703 O O . HIS A 1 90 ? 5.055 -10.474 -20.0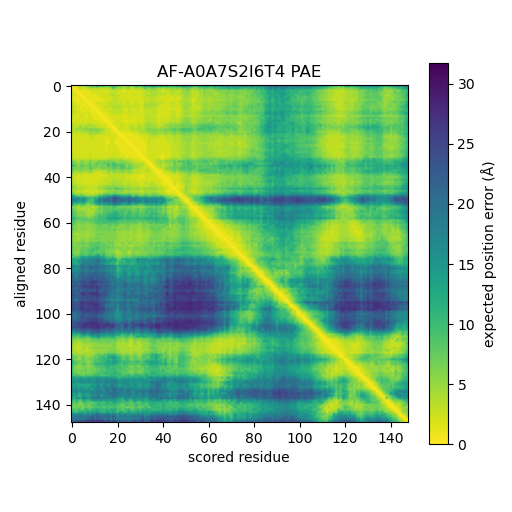41 1.00 52.84 90 HIS A O 1
ATOM 709 N N . TRP A 1 91 ? 6.589 -11.403 -21.388 1.00 56.00 91 TRP A N 1
ATOM 710 C CA . TRP A 1 91 ? 7.281 -10.158 -21.710 1.00 56.00 91 TRP A CA 1
ATOM 711 C C . TRP A 1 91 ? 6.411 -9.300 -22.641 1.00 56.00 91 TRP A C 1
ATOM 713 O O . TRP A 1 91 ? 5.921 -9.799 -23.655 1.00 56.00 91 TRP A O 1
ATOM 723 N N . VAL A 1 92 ? 6.201 -8.017 -22.307 1.00 58.22 92 VAL A N 1
ATOM 724 C CA . VAL A 1 92 ? 5.351 -7.106 -23.099 1.00 58.22 92 VAL A CA 1
ATOM 725 C C . VAL A 1 92 ? 6.125 -5.862 -23.542 1.00 58.22 92 VAL A C 1
ATOM 727 O O . VAL A 1 92 ? 6.276 -4.911 -22.770 1.00 58.22 92 VAL A O 1
ATOM 730 N N . PRO A 1 93 ? 6.550 -5.810 -24.816 1.00 52.09 93 PRO A N 1
ATOM 731 C CA . PRO A 1 93 ? 7.337 -4.696 -25.370 1.00 52.09 93 PRO A CA 1
ATOM 732 C C . PRO A 1 93 ? 6.565 -3.392 -25.408 1.00 52.09 93 PRO A C 1
ATOM 734 O O . PRO A 1 93 ? 7.110 -2.326 -25.167 1.00 52.09 93 PRO A O 1
ATOM 737 N N . LYS A 1 94 ? 5.257 -3.496 -25.666 1.00 57.41 94 LYS A N 1
ATOM 738 C CA . LYS A 1 94 ? 4.347 -2.364 -25.883 1.00 57.41 94 LYS A CA 1
ATOM 739 C C . LYS A 1 94 ? 4.174 -1.459 -24.658 1.00 57.41 94 LYS A C 1
ATOM 741 O O . LYS A 1 94 ? 3.559 -0.408 -24.778 1.00 57.41 94 LYS A O 1
ATOM 746 N N . LEU A 1 95 ? 4.650 -1.883 -23.486 1.00 55.47 95 LEU A N 1
ATOM 747 C CA . LEU A 1 95 ? 4.551 -1.127 -22.237 1.00 55.47 95 LEU A CA 1
ATOM 748 C C . LEU A 1 95 ? 5.818 -0.330 -21.888 1.00 55.47 95 LEU A C 1
ATOM 750 O O . LEU A 1 95 ? 5.834 0.301 -20.833 1.00 55.47 95 LEU A O 1
ATOM 754 N N . ASN A 1 96 ? 6.869 -0.364 -22.716 1.00 52.59 96 ASN A N 1
ATOM 755 C CA . ASN A 1 96 ? 8.149 0.281 -22.414 1.00 52.59 96 ASN A CA 1
ATOM 756 C C . ASN A 1 96 ? 8.645 1.152 -23.590 1.00 52.59 96 ASN A C 1
ATOM 758 O O . ASN A 1 96 ? 8.474 0.783 -24.750 1.00 52.59 96 ASN A O 1
ATOM 762 N N . ASP A 1 97 ? 9.292 2.281 -23.268 1.00 55.53 97 ASP A N 1
ATOM 763 C CA . ASP A 1 97 ? 10.236 3.003 -24.147 1.00 55.53 97 ASP A CA 1
ATOM 764 C C . ASP A 1 97 ? 11.471 2.101 -24.438 1.00 55.53 97 ASP A C 1
ATOM 766 O O . ASP A 1 97 ? 11.575 1.049 -23.800 1.00 55.53 97 ASP A O 1
ATOM 770 N N . PRO A 1 98 ? 12.390 2.412 -25.386 1.00 51.66 98 PRO A N 1
ATOM 771 C CA . PRO A 1 98 ? 13.222 1.411 -26.061 1.00 51.66 98 PRO A CA 1
ATOM 772 C C . PRO A 1 98 ? 14.174 0.719 -25.078 1.00 51.66 98 PRO A C 1
ATOM 774 O O . PRO A 1 98 ? 15.242 1.227 -24.745 1.00 51.66 98 PRO A O 1
ATOM 777 N N . HIS A 1 99 ? 13.751 -0.444 -24.595 1.00 58.19 99 HIS A N 1
ATOM 778 C CA . HIS A 1 99 ? 14.484 -1.298 -23.678 1.00 58.19 99 HIS A CA 1
ATOM 779 C C . HIS A 1 99 ? 14.686 -2.658 -24.332 1.00 58.19 99 HIS A C 1
ATOM 781 O O . HIS A 1 99 ? 13.785 -3.177 -24.997 1.00 58.19 99 HIS A O 1
ATOM 787 N N . ASP A 1 100 ? 15.875 -3.216 -24.137 1.00 57.44 100 ASP A N 1
ATOM 788 C CA . ASP A 1 100 ? 16.279 -4.461 -24.772 1.00 57.44 100 ASP A CA 1
ATOM 789 C C . ASP A 1 100 ? 15.487 -5.661 -24.208 1.00 57.44 100 ASP A C 1
ATOM 791 O O . ASP A 1 100 ? 15.101 -5.670 -23.028 1.00 57.44 100 ASP A O 1
ATOM 795 N N . PRO A 1 101 ? 15.224 -6.694 -25.032 1.00 60.62 101 PRO A N 1
ATOM 796 C CA . PRO A 1 101 ? 14.726 -7.973 -24.537 1.00 60.62 101 PRO A CA 1
ATOM 797 C C . PRO A 1 101 ? 15.718 -8.600 -23.536 1.00 60.62 101 PRO A C 1
ATOM 799 O O . PRO A 1 101 ? 16.914 -8.302 -23.591 1.00 60.62 101 PRO A O 1
ATOM 802 N N . PRO A 1 102 ? 15.254 -9.486 -22.633 1.00 59.00 102 PRO A N 1
ATOM 803 C CA . PRO A 1 102 ? 16.134 -10.170 -21.690 1.00 59.00 102 PRO A CA 1
ATOM 804 C C . PRO A 1 102 ? 17.194 -10.990 -22.434 1.00 59.00 102 PRO A C 1
ATOM 806 O O . PRO A 1 102 ? 16.869 -11.807 -23.299 1.00 59.00 102 PRO A O 1
ATOM 809 N N . LEU A 1 103 ? 18.469 -10.764 -22.112 1.00 60.31 103 LEU A N 1
ATOM 810 C CA . LEU A 1 103 ? 19.588 -11.446 -22.762 1.00 60.31 103 LEU A CA 1
ATOM 811 C C . LEU A 1 103 ? 19.815 -12.813 -22.095 1.00 60.31 103 LEU A C 1
ATOM 813 O O . LEU A 1 103 ? 20.094 -12.861 -20.892 1.00 60.31 103 LEU A O 1
ATOM 817 N N . PRO A 1 104 ? 19.753 -13.935 -22.835 1.00 59.09 104 PRO A N 1
ATOM 818 C CA . PRO A 1 104 ? 20.045 -15.242 -22.261 1.00 59.09 104 PRO A CA 1
ATOM 819 C C . PRO A 1 104 ? 21.507 -15.288 -21.792 1.00 59.09 104 PRO A C 1
ATOM 821 O O . PRO A 1 104 ? 22.425 -15.081 -22.583 1.00 59.09 104 PRO A O 1
ATOM 824 N N . GLY A 1 105 ? 21.726 -15.557 -20.501 1.00 58.91 105 GLY A N 1
ATOM 825 C CA . GLY A 1 105 ? 23.063 -15.781 -19.935 1.00 58.91 105 GLY A CA 1
ATOM 826 C C . GLY A 1 105 ? 23.684 -14.618 -19.154 1.00 58.91 105 GLY A C 1
ATOM 827 O O . GLY A 1 105 ? 24.881 -14.665 -18.877 1.00 58.91 105 GLY A O 1
ATOM 828 N N . HIS A 1 106 ? 22.922 -13.587 -18.773 1.00 58.22 106 HIS A N 1
ATOM 829 C CA . HIS A 1 106 ? 23.431 -12.600 -17.814 1.00 58.22 106 HIS A CA 1
ATOM 830 C C . HIS A 1 106 ? 23.687 -13.212 -16.429 1.00 58.22 106 HIS A C 1
ATOM 832 O O . HIS A 1 106 ? 22.968 -14.103 -15.973 1.00 58.22 106 HIS A O 1
ATOM 838 N N . ALA A 1 107 ? 24.747 -12.712 -15.785 1.00 59.25 107 ALA A N 1
ATOM 839 C CA . ALA A 1 107 ? 25.199 -13.108 -14.457 1.00 59.25 107 ALA A CA 1
ATOM 840 C C . ALA A 1 107 ? 24.063 -13.041 -13.427 1.00 59.25 107 ALA A C 1
ATOM 842 O O . ALA A 1 107 ? 23.197 -12.166 -13.511 1.00 59.25 107 ALA A O 1
ATOM 843 N N . ALA A 1 108 ? 24.093 -13.964 -12.459 1.00 59.28 108 ALA A N 1
ATOM 844 C CA . ALA A 1 108 ? 23.126 -14.049 -11.374 1.00 59.28 108 ALA A CA 1
ATOM 845 C C . ALA A 1 108 ? 22.841 -12.652 -10.807 1.00 59.28 108 ALA A C 1
ATOM 847 O O . ALA A 1 108 ? 23.734 -11.968 -10.306 1.00 59.28 108 ALA A O 1
ATOM 848 N N . SER A 1 109 ? 21.589 -12.200 -10.924 1.00 64.75 109 SER A N 1
ATOM 849 C CA . SER A 1 109 ? 21.165 -11.019 -10.182 1.00 64.75 109 SER A CA 1
ATOM 850 C C . SER A 1 109 ? 21.373 -11.321 -8.701 1.00 64.75 109 SER A C 1
ATOM 852 O O . SER A 1 109 ? 21.057 -12.431 -8.273 1.00 64.75 109 SER A O 1
ATOM 854 N N . SER A 1 110 ? 21.867 -10.357 -7.930 1.00 69.75 110 SER A N 1
ATOM 855 C CA . SER A 1 110 ? 21.927 -10.459 -6.473 1.00 69.75 110 SER A CA 1
ATOM 856 C C . SER A 1 110 ? 20.708 -9.738 -5.886 1.00 69.75 110 SER A C 1
ATOM 858 O O . SER A 1 110 ? 20.795 -8.558 -5.520 1.00 69.75 110 SER A O 1
ATOM 860 N N . PRO A 1 111 ? 19.509 -10.359 -5.896 1.00 74.94 111 PRO A N 1
ATOM 861 C CA . PRO A 1 111 ? 18.311 -9.685 -5.449 1.00 74.94 111 PRO A CA 1
ATOM 862 C C . PRO A 1 111 ? 18.377 -9.455 -3.944 1.00 74.94 111 PRO A C 1
ATOM 864 O O . PRO A 1 111 ? 18.875 -10.275 -3.176 1.00 74.94 111 PRO A O 1
ATOM 867 N N . SER A 1 112 ? 17.809 -8.334 -3.515 1.00 79.94 112 SER A N 1
ATOM 868 C CA . SER A 1 112 ? 17.537 -8.083 -2.105 1.00 79.94 112 SER A CA 1
ATOM 869 C C . SER A 1 112 ? 16.066 -7.747 -1.951 1.00 79.94 112 SER A C 1
ATOM 871 O O . SER A 1 112 ? 15.560 -6.878 -2.665 1.00 79.94 112 SER A O 1
ATOM 873 N N . LEU A 1 113 ? 15.394 -8.391 -1.006 1.00 82.94 113 LEU A N 1
ATOM 874 C CA . LEU A 1 113 ? 14.021 -8.075 -0.655 1.00 82.94 113 LEU A CA 1
ATOM 875 C C . LEU A 1 113 ? 14.022 -6.957 0.384 1.00 82.94 113 LEU A C 1
ATOM 877 O O . LEU A 1 113 ? 14.795 -6.977 1.338 1.00 82.94 113 LEU A O 1
ATOM 881 N N . THR A 1 114 ? 13.136 -5.984 0.209 1.00 85.62 114 THR A N 1
ATOM 882 C CA . THR A 1 114 ? 12.823 -4.988 1.232 1.00 85.62 114 THR A CA 1
ATOM 883 C C . THR A 1 114 ? 11.345 -5.100 1.577 1.00 85.62 114 THR A C 1
ATOM 885 O O . THR A 1 114 ? 10.504 -5.063 0.683 1.00 85.62 114 THR A O 1
ATOM 888 N N . VAL A 1 115 ? 11.035 -5.178 2.868 1.00 85.56 115 VAL A N 1
ATOM 889 C CA . VAL A 1 115 ? 9.671 -5.093 3.391 1.00 85.56 115 VAL A CA 1
ATOM 890 C C . VAL A 1 115 ? 9.544 -3.794 4.175 1.00 85.56 115 VAL A C 1
ATOM 892 O O . VAL A 1 115 ? 10.297 -3.574 5.121 1.00 85.56 115 VAL A O 1
ATOM 895 N N . GLU A 1 116 ? 8.595 -2.945 3.781 1.00 85.81 116 GLU A N 1
ATOM 896 C CA . GLU A 1 116 ? 8.250 -1.697 4.468 1.00 85.81 116 GLU A CA 1
ATOM 897 C C . GLU A 1 116 ? 6.803 -1.778 4.965 1.00 85.81 116 GLU A C 1
ATOM 899 O O . GLU A 1 116 ? 5.884 -2.054 4.192 1.00 85.81 116 GLU A O 1
ATOM 904 N N . LEU A 1 117 ? 6.592 -1.543 6.260 1.00 83.25 117 LEU A N 1
ATOM 905 C CA . LEU A 1 117 ? 5.258 -1.472 6.854 1.00 83.25 117 LEU A CA 1
ATOM 906 C C . LEU A 1 117 ? 4.897 -0.018 7.107 1.00 83.25 117 LEU A C 1
ATOM 908 O O . LEU A 1 117 ? 5.651 0.694 7.755 1.00 83.25 117 LEU A O 1
ATOM 912 N N . PHE A 1 118 ? 3.712 0.389 6.659 1.00 78.81 118 PHE A N 1
ATOM 913 C CA . PHE A 1 118 ? 3.178 1.729 6.882 1.00 78.81 118 PHE A CA 1
ATOM 914 C C . PHE A 1 118 ? 1.966 1.660 7.808 1.00 78.81 118 PHE A C 1
ATOM 916 O O . PHE A 1 118 ? 0.982 0.975 7.506 1.00 78.81 118 PHE A O 1
ATOM 923 N N . THR A 1 119 ? 1.995 2.383 8.930 1.00 75.44 119 THR A N 1
ATOM 924 C CA . THR A 1 119 ? 0.841 2.410 9.836 1.00 75.44 119 THR A CA 1
ATOM 925 C C . THR A 1 119 ? -0.217 3.410 9.382 1.00 75.44 119 THR A C 1
ATOM 927 O O . THR A 1 119 ? 0.021 4.605 9.223 1.00 75.44 119 THR A O 1
ATOM 930 N N . ILE A 1 120 ? -1.457 2.932 9.266 1.00 71.94 120 ILE A N 1
ATOM 931 C CA . ILE A 1 120 ? -2.633 3.815 9.217 1.00 71.94 120 ILE A CA 1
ATOM 932 C C . ILE A 1 120 ? -2.945 4.339 10.631 1.00 71.94 120 ILE A C 1
ATOM 934 O O . ILE A 1 120 ? -3.582 5.371 10.771 1.00 71.94 120 ILE A O 1
ATOM 938 N N . GLY A 1 121 ? -2.466 3.667 11.687 1.00 70.56 121 GLY A N 1
ATOM 939 C CA . GLY A 1 121 ? -2.620 4.053 13.090 1.00 70.56 121 GLY A CA 1
ATOM 940 C C . GLY A 1 121 ? -1.929 3.098 14.055 1.00 70.56 121 GLY A C 1
ATOM 941 O O . GLY A 1 121 ? -1.718 1.935 13.717 1.00 70.56 121 GLY A O 1
ATOM 942 N N . GLY A 1 122 ? -1.610 3.579 15.259 1.00 74.25 122 GLY A N 1
ATOM 943 C CA . GLY A 1 122 ? -0.897 2.794 16.268 1.00 74.25 122 GLY A CA 1
ATOM 944 C C . GLY A 1 122 ? 0.572 2.559 15.903 1.00 74.25 122 GLY A C 1
ATOM 945 O O . GLY A 1 122 ? 1.239 3.460 15.394 1.00 74.25 122 GLY A O 1
ATOM 946 N N . TYR A 1 123 ? 1.059 1.349 16.172 1.00 74.75 123 TYR A N 1
ATOM 947 C CA . TYR A 1 123 ? 2.451 0.945 15.969 1.00 74.75 123 TYR A CA 1
ATOM 948 C C . TYR A 1 123 ? 2.508 -0.288 15.070 1.00 74.75 123 TYR A C 1
ATOM 950 O O . TYR A 1 123 ? 1.627 -1.148 15.143 1.00 74.75 123 TYR A O 1
ATOM 958 N N . CYS A 1 124 ? 3.555 -0.390 14.262 1.00 77.12 124 CYS A N 1
ATOM 959 C CA . CYS A 1 124 ? 3.939 -1.627 13.594 1.00 77.12 124 CYS A CA 1
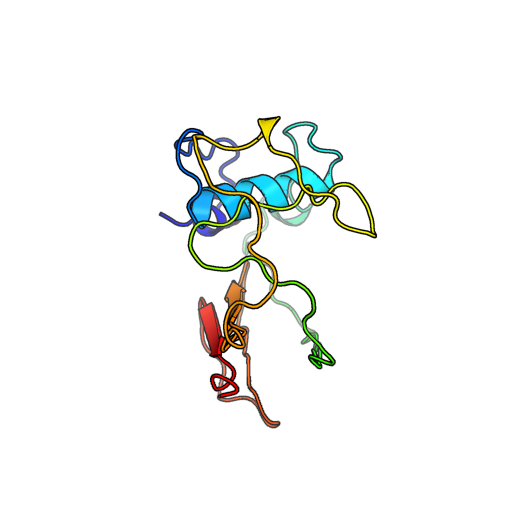ATOM 960 C C . CYS A 1 124 ? 5.398 -1.929 13.912 1.00 77.12 124 CYS A C 1
ATOM 962 O O . CYS A 1 124 ? 6.150 -1.053 14.330 1.00 77.12 124 CYS A O 1
ATOM 964 N N . CYS A 1 125 ? 5.780 -3.184 13.727 1.00 80.25 125 CYS A N 1
ATOM 965 C CA . CYS A 1 125 ? 7.170 -3.597 13.768 1.00 80.25 125 CYS A CA 1
ATOM 966 C C . CYS A 1 125 ? 7.401 -4.645 12.685 1.00 80.25 125 CYS A C 1
ATOM 968 O O . CYS A 1 125 ? 6.503 -5.415 12.339 1.00 80.25 125 CYS A O 1
ATOM 970 N N . THR A 1 126 ? 8.613 -4.650 12.154 1.00 82.38 126 THR A N 1
ATOM 971 C CA . THR A 1 126 ? 9.123 -5.668 11.241 1.00 82.38 126 THR A CA 1
ATOM 972 C C . THR A 1 126 ? 10.466 -6.118 11.756 1.00 82.38 126 THR A C 1
ATOM 974 O O . THR A 1 126 ? 11.286 -5.276 12.115 1.00 82.38 126 THR A O 1
ATOM 977 N N . ALA A 1 127 ? 10.707 -7.421 11.742 1.00 81.25 127 ALA A N 1
ATOM 978 C CA . ALA A 1 127 ? 11.995 -7.994 12.088 1.00 81.25 127 ALA A CA 1
ATOM 979 C C . ALA A 1 127 ? 12.297 -9.183 11.181 1.00 81.25 127 ALA A C 1
ATOM 981 O O . ALA A 1 127 ? 11.374 -9.853 10.714 1.00 81.25 127 ALA A O 1
ATOM 982 N N . ALA A 1 128 ? 13.584 -9.416 10.924 1.00 78.00 128 ALA A N 1
ATOM 983 C CA . ALA A 1 128 ? 14.042 -10.619 10.234 1.00 78.00 128 ALA A CA 1
ATOM 984 C C . ALA A 1 128 ? 13.953 -11.854 11.149 1.00 78.00 128 ALA A C 1
ATOM 986 O O . ALA A 1 128 ? 13.627 -12.943 10.685 1.00 78.00 128 ALA A O 1
ATOM 987 N N . GLU A 1 129 ? 14.172 -11.659 12.452 1.00 75.75 129 GLU A N 1
ATOM 988 C CA . GLU A 1 129 ? 14.127 -12.697 13.481 1.00 75.75 129 GLU A CA 1
ATOM 989 C C . GLU A 1 129 ? 13.187 -12.285 14.619 1.00 75.75 129 GLU A C 1
ATOM 991 O O . GLU A 1 129 ? 12.950 -11.099 14.859 1.00 75.75 129 GLU A O 1
ATOM 996 N N . LEU A 1 130 ? 12.603 -13.272 15.300 1.00 68.81 130 LEU A N 1
ATOM 997 C CA . LEU A 1 130 ? 11.788 -13.041 16.492 1.00 68.81 130 LEU A CA 1
ATOM 998 C C . LEU A 1 130 ? 12.697 -13.029 17.735 1.00 68.81 130 LEU A C 1
ATOM 1000 O O . LEU A 1 130 ? 13.578 -13.882 17.819 1.00 68.81 130 LEU A O 1
ATOM 1004 N N . PRO A 1 131 ? 12.453 -12.155 18.730 1.00 70.31 131 PRO A N 1
ATOM 1005 C CA . PRO A 1 131 ? 11.352 -11.195 18.828 1.00 70.31 131 PRO A CA 1
ATOM 1006 C C . PRO A 1 131 ? 11.631 -9.871 18.087 1.00 70.31 131 PRO A C 1
ATOM 1008 O O . PRO A 1 131 ? 12.781 -9.453 17.974 1.00 70.31 131 PRO A O 1
ATOM 1011 N N . PRO A 1 132 ? 10.586 -9.172 17.605 1.00 67.94 132 PRO A N 1
ATOM 1012 C CA . PRO A 1 132 ? 10.769 -7.902 16.917 1.00 67.94 132 PRO A CA 1
ATOM 1013 C C . PRO A 1 132 ? 11.228 -6.779 17.866 1.00 67.94 132 PRO A C 1
ATOM 1015 O O . PRO A 1 132 ? 10.930 -6.832 19.064 1.00 67.94 132 PRO A O 1
ATOM 1018 N N . PRO A 1 133 ? 11.906 -5.738 17.342 1.00 69.81 133 PRO A N 1
ATOM 1019 C CA . PRO A 1 133 ? 12.340 -4.592 18.134 1.00 69.81 133 PRO A CA 1
ATOM 1020 C C . PRO A 1 133 ? 11.144 -3.824 18.731 1.00 69.81 133 PRO A C 1
ATOM 1022 O O . PRO A 1 133 ? 10.006 -3.963 18.262 1.00 69.81 133 PRO A O 1
ATOM 1025 N N . PRO A 1 134 ? 11.377 -3.007 19.778 1.00 66.06 134 PRO A N 1
ATOM 1026 C CA . PRO A 1 134 ? 10.327 -2.234 20.431 1.00 66.06 134 PRO A CA 1
ATOM 1027 C C . PRO A 1 134 ? 9.580 -1.309 19.457 1.00 66.06 134 PRO A C 1
ATOM 1029 O O . PRO A 1 134 ? 10.110 -0.842 18.456 1.00 66.06 134 PRO A O 1
ATOM 1032 N N . ARG A 1 135 ? 8.301 -1.073 19.769 1.00 65.12 135 ARG A N 1
ATOM 1033 C CA . ARG A 1 135 ? 7.288 -0.446 18.903 1.00 65.12 135 ARG A CA 1
ATOM 1034 C C . ARG A 1 135 ? 7.747 0.884 18.287 1.00 65.12 135 ARG A C 1
ATOM 1036 O O . ARG A 1 135 ? 7.818 1.892 18.987 1.00 65.12 135 ARG A O 1
ATOM 1043 N N . GLU A 1 136 ? 7.895 0.925 16.966 1.00 61.19 136 GLU A N 1
ATOM 1044 C CA . GLU A 1 136 ? 8.133 2.166 16.225 1.00 61.19 136 GLU A CA 1
ATOM 1045 C C . GLU A 1 136 ? 6.813 2.797 15.748 1.00 61.19 136 GLU A C 1
ATOM 1047 O O . GLU A 1 136 ? 5.835 2.118 15.409 1.00 61.19 136 GLU A O 1
ATOM 1052 N N . ARG A 1 137 ? 6.759 4.134 15.753 1.00 56.50 137 ARG A N 1
ATOM 1053 C CA . ARG A 1 137 ? 5.655 4.898 15.157 1.00 56.50 137 ARG A CA 1
ATOM 1054 C C . ARG A 1 137 ? 6.068 5.274 13.739 1.00 56.50 137 ARG A C 1
ATOM 1056 O O . ARG A 1 137 ? 7.106 5.900 13.585 1.00 56.50 137 ARG A O 1
ATOM 1063 N N . CYS A 1 138 ? 5.209 4.985 12.758 1.00 60.44 138 CYS A N 1
ATOM 1064 C CA . CYS A 1 138 ? 5.260 5.421 11.349 1.00 60.44 138 CYS A CA 1
ATOM 1065 C C . CYS A 1 138 ? 5.613 4.311 10.348 1.00 60.44 138 CYS A C 1
ATOM 1067 O O . CYS A 1 138 ? 4.694 3.778 9.717 1.00 60.44 138 CYS A O 1
ATOM 1069 N N . THR A 1 139 ? 6.895 3.958 10.220 1.00 66.56 139 THR A N 1
ATOM 1070 C CA . THR A 1 139 ? 7.373 3.036 9.183 1.00 66.56 139 THR A CA 1
ATOM 1071 C C . THR A 1 139 ? 8.510 2.182 9.707 1.00 66.56 139 THR A C 1
ATOM 1073 O O . THR A 1 139 ? 9.492 2.730 10.190 1.00 66.56 139 THR A O 1
ATOM 1076 N N . THR A 1 140 ? 8.408 0.864 9.547 1.00 70.81 140 THR A N 1
ATOM 1077 C CA . THR A 1 140 ? 9.514 -0.059 9.837 1.00 70.81 140 THR A CA 1
ATOM 1078 C C . THR A 1 140 ? 9.940 -0.779 8.569 1.00 70.81 140 THR A C 1
ATOM 1080 O O . THR A 1 140 ? 9.095 -1.181 7.763 1.00 70.81 140 THR A O 1
ATOM 1083 N N . ARG A 1 141 ? 11.254 -0.917 8.375 1.00 80.81 141 ARG A N 1
ATOM 1084 C CA . ARG A 1 141 ? 11.848 -1.505 7.175 1.00 80.81 141 ARG A CA 1
ATOM 1085 C C . ARG A 1 141 ? 12.793 -2.634 7.552 1.00 80.81 141 ARG A C 1
ATOM 1087 O O . ARG A 1 141 ? 13.674 -2.447 8.381 1.00 80.81 141 ARG A O 1
ATOM 1094 N N . VAL A 1 142 ? 12.659 -3.774 6.885 1.00 79.75 142 VAL A N 1
ATOM 1095 C CA . VAL A 1 142 ? 13.634 -4.871 6.945 1.00 79.75 142 VAL A CA 1
ATOM 1096 C C . VAL A 1 142 ? 14.104 -5.175 5.535 1.00 79.75 142 VAL A C 1
ATOM 1098 O O . VAL A 1 142 ? 13.308 -5.197 4.595 1.00 79.75 142 VAL A O 1
ATOM 1101 N N . ARG A 1 143 ? 15.408 -5.393 5.381 1.00 80.31 143 ARG A N 1
ATOM 1102 C CA . ARG A 1 143 ? 16.025 -5.762 4.111 1.00 80.31 143 ARG A CA 1
ATOM 1103 C C . ARG A 1 143 ? 16.782 -7.071 4.286 1.00 80.31 143 ARG A C 1
ATOM 1105 O O . ARG A 1 143 ? 17.524 -7.210 5.253 1.00 80.31 143 ARG A O 1
ATOM 1112 N N . THR A 1 144 ? 16.598 -8.014 3.368 1.00 77.81 144 THR A N 1
ATOM 1113 C CA . THR A 1 144 ? 17.428 -9.222 3.329 1.00 77.81 144 THR A CA 1
ATOM 1114 C C . THR A 1 144 ? 18.817 -8.874 2.804 1.00 77.81 144 THR A C 1
ATOM 1116 O O . THR A 1 144 ? 18.969 -7.954 1.993 1.00 77.81 144 THR A O 1
ATOM 1119 N N . ALA A 1 145 ? 19.835 -9.620 3.234 1.00 69.06 145 ALA A N 1
ATOM 1120 C CA . ALA A 1 145 ? 21.140 -9.548 2.592 1.00 69.06 145 ALA A CA 1
ATOM 1121 C C . ALA A 1 145 ? 21.007 -9.869 1.093 1.00 69.06 145 ALA A C 1
ATOM 1123 O O . ALA A 1 145 ? 20.112 -10.603 0.670 1.00 69.06 145 ALA A O 1
ATOM 1124 N N . SER A 1 146 ? 21.887 -9.271 0.298 1.00 61.19 146 SER A N 1
ATOM 1125 C CA . SER A 1 146 ? 22.048 -9.616 -1.108 1.00 61.19 146 SER A CA 1
ATOM 1126 C C . SER A 1 146 ? 22.631 -11.025 -1.186 1.00 61.19 146 SER A C 1
ATOM 1128 O O . SER A 1 146 ? 23.730 -11.242 -0.682 1.00 61.19 146 SER A O 1
ATOM 1130 N N . THR A 1 147 ? 21.919 -11.977 -1.785 1.00 56.66 147 THR A N 1
ATOM 1131 C CA . THR A 1 147 ? 22.497 -13.285 -2.136 1.00 56.66 147 THR A CA 1
ATOM 1132 C C . THR A 1 147 ? 23.490 -13.067 -3.274 1.00 56.66 147 THR A C 1
ATOM 1134 O O . THR A 1 147 ? 23.074 -12.635 -4.349 1.00 56.66 147 THR A O 1
ATOM 1137 N N . ALA A 1 148 ? 24.783 -13.247 -2.991 1.00 45.16 148 ALA A N 1
ATOM 1138 C CA . ALA A 1 148 ? 25.866 -13.171 -3.973 1.00 45.16 148 ALA A CA 1
ATOM 1139 C C . ALA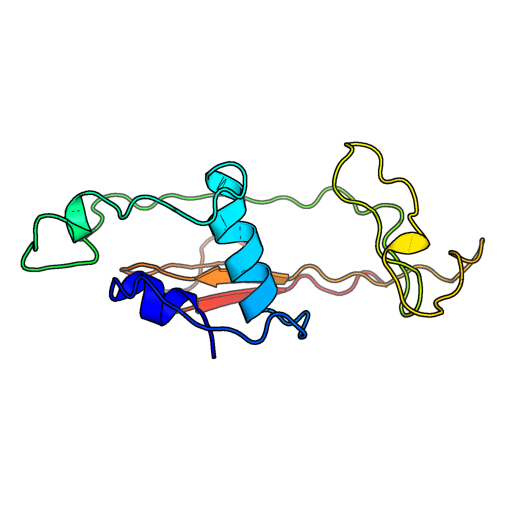 A 1 148 ? 25.791 -14.330 -4.972 1.00 45.16 148 ALA A C 1
ATOM 1141 O O . ALA A 1 148 ? 25.404 -15.441 -4.539 1.00 45.16 148 ALA A O 1
#

Secondary structure (DSSP, 8-state):
--THHHHHTT-S-----TT--SHHHHHHHHHHHTTTT-S--PPPHHHHS--SSSSPPPSS------------SPPPTTBPPB-TTSSS--B-GGGSSS-BPPPTT--------EEEEE-SSS-B---SSSSPPS-BSSEEEEEPPP--

Solvent-accessible surface area (backbone atoms only — not comparable to full-atom values): 10178 Å² total; per-residue (Å²): 125,67,60,64,60,48,48,61,74,63,52,84,82,80,89,71,69,82,89,49,91,45,71,44,47,51,52,52,52,60,61,31,49,78,48,78,59,70,78,57,74,86,75,58,67,65,69,74,68,70,51,101,56,71,57,65,89,73,93,69,87,87,84,82,89,85,80,90,84,82,87,74,90,72,71,55,96,66,34,57,65,61,43,85,87,46,98,69,68,51,85,43,70,92,82,54,75,103,51,51,77,81,66,92,82,68,74,84,77,54,63,57,57,72,49,75,48,75,52,75,50,78,62,52,70,55,57,95,56,86,80,57,67,82,81,41,75,56,71,33,70,40,66,53,74,61,52,126

Sequence (148 aa):
MSPLLPFRAGAQMVALNSQTNDLPMQLARAFFERCGRCGYVPKPAGMLTNPPRWPPARATVRCAKIQLLSLHQLPCRKECRPLLIEPHHHWVPKLNDPHDPPLPGHAASSPSLTVELFTIGGYCCTAAELPPPPRERCTTRVRTASTA